Protein AF-A0A920MML3-F1 (afdb_monomer_lite)

Structure (mmCIF, N/CA/C/O backbone):
data_AF-A0A920MML3-F1
#
_entry.id   AF-A0A920MML3-F1
#
loop_
_atom_site.group_PDB
_atom_site.id
_atom_site.type_symbol
_atom_site.label_atom_id
_atom_site.label_alt_id
_atom_site.label_comp_id
_atom_site.label_asym_id
_atom_site.label_entity_id
_atom_site.label_seq_id
_atom_site.pdbx_PDB_ins_code
_atom_site.Cartn_x
_atom_site.Cartn_y
_atom_site.Cartn_z
_atom_site.occupancy
_atom_site.B_iso_or_equiv
_atom_site.auth_seq_id
_atom_site.auth_comp_id
_atom_site.auth_asym_id
_atom_site.auth_atom_id
_atom_site.pdbx_PDB_model_num
ATOM 1 N N . MET A 1 1 ? 40.312 -7.319 7.697 1.00 76.81 1 MET A N 1
ATOM 2 C CA . MET A 1 1 ? 39.426 -6.167 7.402 1.00 76.81 1 MET A CA 1
ATOM 3 C C . MET A 1 1 ? 37.993 -6.676 7.314 1.00 76.81 1 MET A C 1
ATOM 5 O O . MET A 1 1 ? 37.801 -7.738 6.735 1.00 76.81 1 MET A O 1
ATOM 9 N N . LYS A 1 2 ? 37.006 -5.990 7.911 1.00 79.19 2 LYS A N 1
ATOM 10 C CA . LYS A 1 2 ? 35.587 -6.332 7.703 1.00 79.19 2 LYS A CA 1
ATOM 11 C C . LYS A 1 2 ? 35.165 -5.785 6.333 1.00 79.19 2 LYS A C 1
ATOM 13 O O . LYS A 1 2 ? 35.428 -4.610 6.087 1.00 79.19 2 LYS A O 1
ATOM 18 N N . PRO A 1 3 ? 34.568 -6.591 5.443 1.00 86.75 3 PRO A N 1
ATOM 19 C CA . PRO A 1 3 ? 34.100 -6.083 4.162 1.00 86.75 3 PRO A CA 1
ATOM 20 C C . PRO A 1 3 ? 33.006 -5.033 4.389 1.00 86.75 3 PRO A C 1
ATOM 22 O O . PRO A 1 3 ? 32.111 -5.222 5.215 1.00 86.75 3 PRO A O 1
ATOM 25 N N . HIS A 1 4 ? 33.098 -3.918 3.668 1.00 90.44 4 HIS A N 1
ATOM 26 C CA . HIS A 1 4 ? 32.059 -2.895 3.662 1.00 90.44 4 HIS A CA 1
ATOM 27 C C . HIS A 1 4 ? 30.932 -3.313 2.716 1.00 90.44 4 HIS A C 1
ATOM 29 O O . HIS A 1 4 ? 31.181 -3.803 1.615 1.00 90.44 4 HIS A O 1
ATOM 35 N N . ILE A 1 5 ? 29.688 -3.103 3.143 1.00 94.56 5 ILE A N 1
ATOM 36 C CA . ILE A 1 5 ? 28.508 -3.351 2.312 1.00 94.56 5 ILE A CA 1
ATOM 37 C C . ILE A 1 5 ? 28.330 -2.147 1.391 1.00 94.56 5 ILE A C 1
ATOM 39 O O . ILE A 1 5 ? 28.287 -1.007 1.859 1.00 94.56 5 ILE A O 1
ATOM 43 N N . SER A 1 6 ? 28.220 -2.390 0.085 1.00 94.06 6 SER A N 1
ATOM 44 C CA . SER A 1 6 ? 27.944 -1.327 -0.878 1.00 94.06 6 SER A CA 1
ATOM 45 C C . SER A 1 6 ? 26.598 -0.648 -0.572 1.00 94.06 6 SER A C 1
ATOM 47 O O . SER A 1 6 ? 25.628 -1.336 -0.223 1.00 94.06 6 SER A O 1
ATOM 49 N N . PRO A 1 7 ? 26.485 0.683 -0.734 1.00 94.44 7 PRO A N 1
ATOM 50 C CA . PRO A 1 7 ? 25.201 1.370 -0.626 1.00 94.44 7 PRO A CA 1
ATOM 51 C C . PRO A 1 7 ? 24.176 0.760 -1.594 1.00 94.44 7 PRO A C 1
ATOM 53 O O . PRO A 1 7 ? 24.528 0.359 -2.699 1.00 94.44 7 PRO A O 1
ATOM 56 N N . HIS A 1 8 ? 22.915 0.662 -1.176 1.00 93.12 8 HIS A N 1
ATOM 57 C CA . HIS A 1 8 ? 21.854 0.016 -1.959 1.00 93.12 8 HIS A CA 1
ATOM 58 C C . HIS A 1 8 ? 20.594 0.889 -1.989 1.00 93.12 8 HIS A C 1
ATOM 60 O O . HIS A 1 8 ? 20.387 1.595 -2.971 1.00 93.12 8 HIS A O 1
ATOM 66 N N . VAL A 1 9 ? 19.793 0.943 -0.914 1.00 95.00 9 VAL A N 1
ATOM 67 C CA . VAL A 1 9 ? 18.537 1.731 -0.899 1.00 95.00 9 VAL A CA 1
ATOM 68 C C . VAL A 1 9 ? 18.778 3.220 -1.164 1.00 95.00 9 VAL A C 1
ATOM 70 O O . VAL A 1 9 ? 17.999 3.840 -1.877 1.00 95.00 9 VAL A O 1
ATOM 73 N N . SER A 1 10 ? 19.859 3.789 -0.627 1.00 95.50 10 SER A N 1
ATOM 74 C CA . SER A 1 10 ? 20.143 5.227 -0.718 1.00 95.50 10 SER A CA 1
ATOM 75 C C . SER A 1 10 ? 20.597 5.701 -2.100 1.00 95.50 10 SER A C 1
ATOM 77 O O . SER A 1 10 ? 20.511 6.893 -2.377 1.00 95.50 10 SER A O 1
ATOM 79 N N . ILE A 1 11 ? 21.082 4.799 -2.959 1.00 96.62 11 ILE A N 1
ATOM 80 C CA . ILE A 1 11 ? 21.631 5.151 -4.280 1.00 96.62 11 ILE A CA 1
ATOM 81 C C . ILE A 1 11 ? 20.812 4.586 -5.446 1.00 96.62 11 ILE A C 1
ATOM 83 O O . ILE A 1 11 ? 21.047 4.941 -6.599 1.00 96.62 11 ILE A O 1
ATOM 87 N N . TYR A 1 12 ? 19.873 3.679 -5.173 1.00 95.88 12 TYR A N 1
ATOM 88 C CA . TYR A 1 12 ? 19.132 2.980 -6.213 1.00 95.88 12 TYR A CA 1
ATOM 89 C C . TYR A 1 12 ? 17.940 3.801 -6.716 1.00 95.88 12 TYR A C 1
ATOM 91 O O . TYR A 1 12 ? 17.095 4.256 -5.945 1.00 95.88 12 TYR A O 1
ATOM 99 N N . LYS A 1 13 ? 17.819 3.938 -8.041 1.00 96.94 13 LYS A N 1
ATOM 100 C CA . LYS A 1 13 ? 16.647 4.549 -8.675 1.00 96.94 13 LYS A CA 1
ATOM 101 C C . LYS A 1 13 ? 15.523 3.521 -8.779 1.00 96.94 13 LYS A C 1
ATOM 103 O O . LYS A 1 13 ? 15.506 2.697 -9.691 1.00 96.94 13 LYS A O 1
ATOM 108 N N . PHE A 1 14 ? 14.571 3.583 -7.855 1.00 97.19 14 PHE A N 1
ATOM 109 C CA . PHE A 1 14 ? 13.473 2.621 -7.799 1.00 97.19 14 PHE A CA 1
ATOM 110 C C . PHE A 1 14 ? 12.541 2.712 -9.022 1.00 97.19 14 PHE A C 1
ATOM 112 O O . PHE A 1 14 ? 11.939 3.764 -9.253 1.00 97.19 14 PHE A O 1
ATOM 119 N N . PRO A 1 15 ? 12.352 1.620 -9.791 1.00 97.06 15 PRO A N 1
ATOM 120 C CA . PRO A 1 15 ? 11.295 1.558 -10.793 1.00 97.06 15 PRO A CA 1
ATOM 121 C C . PRO A 1 15 ? 9.923 1.454 -10.113 1.00 97.06 15 PRO A C 1
ATOM 123 O O . PRO A 1 15 ? 9.811 0.961 -8.987 1.00 97.06 15 PRO A O 1
ATOM 126 N N . VAL A 1 16 ? 8.852 1.821 -10.826 1.00 98.00 16 VAL A N 1
ATOM 127 C CA . VAL A 1 16 ? 7.467 1.725 -10.316 1.00 98.00 16 VAL A CA 1
ATOM 128 C C . VAL A 1 16 ? 7.112 0.312 -9.836 1.00 98.00 16 VAL A C 1
ATOM 130 O O . VAL A 1 16 ? 6.360 0.141 -8.880 1.00 98.00 16 VAL A O 1
ATOM 133 N N . THR A 1 17 ? 7.714 -0.713 -10.441 1.00 97.44 17 THR A N 1
ATOM 134 C CA . THR A 1 17 ? 7.623 -2.106 -9.998 1.00 97.44 17 THR A CA 1
ATOM 135 C C . THR A 1 17 ? 8.078 -2.280 -8.553 1.00 97.44 17 THR A C 1
ATOM 137 O O . THR A 1 17 ? 7.338 -2.842 -7.743 1.00 97.44 17 THR A O 1
ATOM 140 N N . ALA A 1 18 ? 9.261 -1.764 -8.212 1.00 97.62 18 ALA A N 1
ATOM 141 C CA . ALA A 1 18 ? 9.813 -1.865 -6.867 1.00 97.62 18 ALA A CA 1
ATOM 142 C C . ALA A 1 18 ? 8.971 -1.063 -5.869 1.00 97.62 18 ALA A C 1
ATOM 144 O O . ALA A 1 18 ? 8.637 -1.584 -4.807 1.00 97.62 18 ALA A O 1
ATOM 145 N N . ILE A 1 19 ? 8.536 0.144 -6.253 1.00 98.31 19 ILE A N 1
ATOM 146 C CA . ILE A 1 19 ? 7.626 0.963 -5.440 1.00 98.31 19 ILE A CA 1
ATOM 147 C C . ILE A 1 19 ? 6.337 0.182 -5.153 1.00 98.31 19 ILE A C 1
ATOM 149 O O . ILE A 1 19 ? 5.978 0.016 -3.993 1.00 98.31 19 ILE A O 1
ATOM 153 N N . SER A 1 20 ? 5.701 -0.404 -6.176 1.00 98.06 20 SER A N 1
ATOM 154 C CA . SER A 1 20 ? 4.478 -1.200 -5.998 1.00 98.06 20 SER A CA 1
ATOM 155 C C . SER A 1 20 ? 4.675 -2.402 -5.068 1.00 98.06 20 SER A C 1
ATOM 157 O O . SER A 1 20 ? 3.788 -2.723 -4.281 1.00 98.06 20 SER A O 1
ATOM 159 N N . SER A 1 21 ? 5.847 -3.049 -5.110 1.00 97.69 21 SER A N 1
ATOM 160 C CA . SER A 1 21 ? 6.168 -4.155 -4.205 1.00 97.69 21 SER A CA 1
ATOM 161 C C . SER A 1 21 ? 6.340 -3.682 -2.762 1.00 97.69 21 SER A C 1
ATOM 163 O O . SER A 1 21 ? 5.875 -4.365 -1.850 1.00 97.69 21 SER A O 1
ATOM 165 N N . ILE A 1 22 ? 7.007 -2.547 -2.542 1.00 98.31 22 ILE A N 1
ATOM 166 C CA . ILE A 1 22 ? 7.182 -1.959 -1.208 1.00 98.31 22 ILE A CA 1
ATOM 167 C C . ILE A 1 22 ? 5.816 -1.553 -0.646 1.00 98.31 22 ILE A C 1
ATOM 169 O O . ILE A 1 22 ? 5.489 -1.925 0.479 1.00 98.31 22 ILE A O 1
ATOM 173 N N . THR A 1 23 ? 4.978 -0.888 -1.446 1.00 98.31 23 THR A N 1
ATOM 174 C CA . THR A 1 23 ? 3.609 -0.527 -1.058 1.00 98.31 23 THR A CA 1
ATOM 175 C C . THR A 1 23 ? 2.786 -1.763 -0.694 1.00 98.31 23 THR A C 1
ATOM 177 O O . THR A 1 23 ? 2.103 -1.748 0.326 1.00 98.31 23 THR A O 1
ATOM 180 N N . ASN A 1 24 ? 2.896 -2.870 -1.440 1.00 98.31 24 ASN A N 1
ATOM 181 C CA . ASN A 1 24 ? 2.180 -4.107 -1.108 1.00 98.31 24 ASN A CA 1
ATOM 182 C C . ASN A 1 24 ? 2.601 -4.676 0.260 1.00 98.31 24 ASN A C 1
ATOM 184 O O . ASN A 1 24 ? 1.763 -5.152 1.021 1.00 98.31 24 ASN A O 1
ATOM 188 N N . ARG A 1 25 ? 3.891 -4.583 0.612 1.00 98.44 25 ARG A N 1
ATOM 189 C CA . ARG A 1 25 ? 4.391 -5.008 1.932 1.00 98.44 25 ARG A CA 1
ATOM 190 C C . ARG A 1 25 ? 3.896 -4.093 3.048 1.00 98.44 25 ARG A C 1
ATOM 192 O O . ARG A 1 25 ? 3.391 -4.587 4.048 1.00 98.44 25 ARG A O 1
ATOM 199 N N . ILE A 1 26 ? 4.009 -2.776 2.867 1.00 98.31 26 ILE A N 1
ATOM 200 C CA . ILE A 1 26 ? 3.567 -1.791 3.866 1.00 98.31 26 ILE A CA 1
ATOM 201 C C . ILE A 1 26 ? 2.068 -1.943 4.130 1.00 98.31 26 ILE A C 1
ATOM 203 O O . ILE A 1 26 ? 1.655 -2.023 5.281 1.00 98.31 26 ILE A O 1
ATOM 207 N N . THR A 1 27 ? 1.261 -2.050 3.075 1.00 98.12 27 THR A N 1
ATOM 208 C CA . THR A 1 27 ? -0.187 -2.257 3.204 1.00 98.12 27 THR A CA 1
ATOM 209 C C . THR A 1 27 ? -0.512 -3.564 3.931 1.00 98.12 27 THR A C 1
ATOM 211 O O . THR A 1 27 ? -1.360 -3.552 4.814 1.00 98.12 27 THR A O 1
ATOM 214 N N . GLY A 1 28 ? 0.225 -4.651 3.682 1.00 97.75 28 GLY A N 1
ATOM 215 C CA . GLY A 1 28 ? 0.074 -5.908 4.428 1.00 97.75 28 GLY A CA 1
ATOM 216 C C . GLY A 1 28 ? 0.413 -5.799 5.920 1.00 97.75 28 GLY A C 1
ATOM 217 O O . GLY A 1 28 ? -0.297 -6.366 6.754 1.00 97.75 28 GLY A O 1
ATOM 218 N N . VAL A 1 29 ? 1.453 -5.033 6.276 1.00 98.06 29 VAL A N 1
ATOM 219 C CA . VAL A 1 29 ? 1.803 -4.743 7.681 1.00 98.06 29 VAL A CA 1
ATOM 220 C C . VAL A 1 29 ? 0.711 -3.911 8.349 1.00 98.06 29 VAL A C 1
ATOM 222 O O . VAL A 1 29 ? 0.286 -4.245 9.453 1.00 98.06 29 VAL A O 1
ATOM 225 N N . VAL A 1 30 ? 0.222 -2.867 7.674 1.00 96.50 30 VAL A N 1
ATOM 226 C CA . VAL A 1 30 ? -0.864 -2.012 8.180 1.00 96.50 30 VAL A CA 1
ATOM 227 C C . VAL A 1 30 ? -2.134 -2.828 8.412 1.00 96.50 30 VAL A C 1
ATOM 229 O O . VAL A 1 30 ? -2.730 -2.717 9.479 1.00 96.50 30 VAL A O 1
ATOM 232 N N . LEU A 1 31 ? -2.520 -3.684 7.463 1.00 96.62 31 LEU A N 1
ATOM 233 C CA . LEU A 1 31 ? -3.698 -4.544 7.599 1.00 96.62 31 LEU A CA 1
ATOM 234 C C . LEU A 1 31 ? -3.551 -5.533 8.755 1.00 96.62 31 LEU A C 1
ATOM 236 O O . LEU A 1 31 ? -4.436 -5.616 9.601 1.00 96.62 31 LEU A O 1
ATOM 240 N N . SER A 1 32 ? -2.421 -6.241 8.826 1.00 97.25 32 SER A N 1
ATOM 241 C CA . SER A 1 32 ? -2.147 -7.187 9.915 1.00 97.25 32 SER A CA 1
ATOM 242 C C . SER A 1 32 ? -2.189 -6.498 11.280 1.00 97.25 32 SER A C 1
ATOM 244 O O . SER A 1 32 ? -2.864 -6.968 12.194 1.00 97.25 32 SER A O 1
ATOM 246 N N . GLY A 1 33 ? -1.519 -5.349 11.409 1.00 95.88 33 GLY A N 1
ATOM 247 C CA . GLY A 1 33 ? -1.538 -4.544 12.629 1.00 95.88 33 GLY A CA 1
ATOM 248 C C . GLY A 1 33 ? -2.942 -4.049 12.979 1.00 95.88 33 GLY A C 1
ATOM 249 O O . GLY A 1 33 ? -3.351 -4.141 14.134 1.00 95.88 33 GLY A O 1
ATOM 250 N N . GLY A 1 34 ? -3.707 -3.597 11.984 1.00 92.94 34 GLY A N 1
ATOM 251 C CA . GLY A 1 34 ? -5.097 -3.176 12.149 1.00 92.94 34 GLY A CA 1
ATOM 252 C C . GLY A 1 34 ? -5.987 -4.295 12.690 1.00 92.94 34 GLY A C 1
ATOM 253 O O . GLY A 1 34 ? -6.693 -4.084 13.674 1.00 92.94 34 GLY A O 1
ATOM 254 N N . PHE A 1 35 ? -5.903 -5.501 12.122 1.00 94.19 35 PHE A N 1
ATOM 255 C CA . PHE A 1 35 ? -6.656 -6.657 12.618 1.00 94.19 35 PHE A CA 1
ATOM 256 C C . PHE A 1 35 ? -6.260 -7.056 14.041 1.00 94.19 35 PHE A C 1
ATOM 258 O O . PHE A 1 35 ? -7.138 -7.367 14.842 1.00 94.19 35 PHE A O 1
ATOM 265 N N . ILE A 1 36 ? -4.970 -7.000 14.384 1.00 96.06 36 ILE A N 1
ATOM 266 C CA . ILE A 1 36 ? -4.508 -7.252 15.757 1.00 96.06 36 ILE A CA 1
ATOM 267 C C . ILE A 1 36 ? -5.113 -6.226 16.723 1.00 96.06 36 ILE A C 1
ATOM 269 O O . ILE A 1 36 ? -5.651 -6.608 17.759 1.00 96.06 36 ILE A O 1
ATOM 273 N N . ILE A 1 37 ? -5.074 -4.935 16.380 1.00 92.25 37 ILE A N 1
ATOM 274 C CA . ILE A 1 37 ? -5.631 -3.864 17.221 1.00 92.25 37 ILE A CA 1
ATOM 275 C C . ILE A 1 37 ? -7.142 -4.040 17.405 1.00 92.25 37 ILE A C 1
ATOM 277 O O . ILE A 1 37 ? -7.626 -3.919 18.527 1.00 92.25 37 ILE A O 1
ATOM 281 N N . ILE A 1 38 ? -7.879 -4.354 16.336 1.00 90.31 38 ILE A N 1
ATOM 282 C CA . ILE A 1 38 ? -9.328 -4.611 16.395 1.00 90.31 38 ILE A CA 1
ATOM 283 C C . ILE A 1 38 ? -9.633 -5.861 17.239 1.00 90.31 38 ILE A C 1
ATOM 285 O O . ILE A 1 38 ? -10.565 -5.868 18.044 1.00 90.31 38 ILE A O 1
ATOM 289 N N . GLY A 1 39 ? -8.828 -6.917 17.104 1.00 93.50 39 GLY A N 1
ATOM 290 C CA . GLY A 1 39 ? -8.956 -8.121 17.924 1.00 93.50 39 GLY A CA 1
ATOM 291 C C . GLY A 1 39 ? -8.729 -7.838 19.411 1.00 93.50 39 GLY A C 1
ATOM 292 O O . GLY A 1 39 ? -9.511 -8.279 20.247 1.00 93.50 39 GLY A O 1
ATOM 293 N N . ILE A 1 40 ? -7.708 -7.045 19.750 1.00 94.00 40 ILE A N 1
ATOM 294 C CA . ILE A 1 40 ? -7.425 -6.644 21.137 1.00 94.00 40 ILE A CA 1
ATOM 295 C C . ILE A 1 40 ? -8.510 -5.699 21.676 1.00 94.00 40 ILE A C 1
ATOM 297 O O . ILE A 1 40 ? -8.928 -5.838 22.826 1.00 94.00 40 ILE A O 1
ATOM 301 N N . SER A 1 41 ? -8.998 -4.748 20.873 1.00 91.12 41 SER A N 1
ATOM 302 C CA . SER A 1 41 ? -10.028 -3.799 21.316 1.00 91.12 41 SER A CA 1
ATOM 303 C C . SER A 1 41 ? -11.359 -4.477 21.639 1.00 91.12 41 SER A C 1
ATOM 305 O O . SER A 1 41 ? -12.104 -3.967 22.472 1.00 91.12 41 SER A O 1
ATOM 307 N N . SER A 1 42 ? -11.606 -5.664 21.077 1.00 91.50 42 SER A N 1
ATOM 308 C CA . SER A 1 42 ? -12.797 -6.476 21.354 1.00 91.50 42 SER A CA 1
ATOM 309 C C . SER A 1 42 ? -12.897 -6.943 22.817 1.00 91.50 42 SER A C 1
ATOM 311 O O . SER A 1 42 ? -13.988 -7.263 23.282 1.00 91.50 42 SER A O 1
ATOM 313 N N . PHE A 1 43 ? -11.798 -6.924 23.584 1.00 95.19 43 PHE A N 1
ATOM 314 C CA . PHE A 1 43 ? -11.827 -7.155 25.038 1.00 95.19 43 PHE A CA 1
ATOM 315 C C . PHE A 1 43 ? -12.303 -5.930 25.845 1.00 95.19 43 PHE A C 1
ATOM 317 O O . PHE A 1 43 ? -12.543 -6.036 27.048 1.00 95.19 43 PHE A O 1
ATOM 324 N N . PHE A 1 44 ? -12.460 -4.769 25.200 1.00 94.19 44 PHE A N 1
ATOM 325 C CA . PHE A 1 44 ? -12.794 -3.482 25.815 1.00 94.19 44 PHE A CA 1
ATOM 326 C C . PHE A 1 44 ? -13.996 -2.825 25.104 1.00 94.19 44 PHE A C 1
ATOM 328 O O . PHE A 1 44 ? -13.852 -1.783 24.454 1.00 94.19 44 PHE A O 1
ATOM 335 N N . PRO A 1 45 ? -15.209 -3.401 25.224 1.00 90.44 45 PRO A N 1
ATOM 336 C CA . PRO A 1 45 ? -16.350 -3.048 24.374 1.00 90.44 45 PRO A CA 1
ATOM 337 C C . PRO A 1 45 ? -16.788 -1.581 24.500 1.00 90.44 45 PRO A C 1
ATOM 339 O O . PRO A 1 45 ? -17.111 -0.950 23.498 1.00 90.44 45 PRO A O 1
ATOM 342 N N . LYS A 1 46 ? -16.729 -0.990 25.703 1.00 91.19 46 LYS A N 1
ATOM 343 C CA . LYS A 1 46 ? -17.092 0.428 25.915 1.00 91.19 46 LYS A CA 1
ATOM 344 C C . LYS A 1 46 ? -16.145 1.386 25.185 1.00 91.19 46 LYS A C 1
ATOM 346 O O . LYS A 1 46 ? -16.567 2.384 24.599 1.00 91.19 46 LYS A O 1
ATOM 351 N N . GLN A 1 47 ? -14.846 1.097 25.227 1.00 87.38 47 GLN A N 1
ATOM 352 C CA . GLN A 1 47 ? -13.827 1.886 24.539 1.00 87.38 47 GLN A CA 1
ATOM 353 C C . GLN A 1 47 ? -13.954 1.721 23.024 1.00 87.38 47 GLN A C 1
ATOM 355 O O . GLN A 1 47 ? -13.855 2.707 22.295 1.00 87.38 47 GLN A O 1
ATOM 360 N N . GLN A 1 48 ? -14.226 0.502 22.557 1.00 86.50 48 GLN A N 1
ATOM 361 C CA . GLN A 1 48 ? -14.464 0.221 21.146 1.00 86.50 48 GLN A CA 1
ATOM 362 C C . GLN A 1 48 ? -15.678 0.990 20.611 1.00 86.50 48 GLN A C 1
ATOM 364 O O . GLN A 1 48 ? -15.568 1.634 19.571 1.00 86.50 48 GLN A O 1
ATOM 369 N N . GLU A 1 49 ? -16.795 1.008 21.340 1.00 86.38 49 GLU A N 1
ATOM 370 C CA . GLU A 1 49 ? -17.983 1.783 20.965 1.00 86.38 49 GLU A CA 1
ATOM 371 C C . GLU A 1 49 ? -17.673 3.284 20.857 1.00 86.38 49 GLU A C 1
ATOM 373 O O . GLU A 1 49 ? -18.030 3.927 19.873 1.00 86.38 49 GLU A O 1
ATOM 378 N N . THR A 1 50 ? -16.906 3.831 21.806 1.00 85.94 50 THR A N 1
ATOM 379 C CA . THR A 1 50 ? -16.471 5.239 21.765 1.00 85.94 50 THR A CA 1
ATOM 380 C C . THR A 1 50 ? -15.615 5.542 20.529 1.00 85.94 50 THR A C 1
ATOM 382 O O . THR A 1 50 ? -15.722 6.616 19.935 1.00 85.94 50 THR A O 1
ATOM 385 N N . ILE A 1 51 ? -14.743 4.611 20.130 1.00 82.69 51 ILE A N 1
ATOM 386 C CA . ILE A 1 51 ? -13.914 4.747 18.924 1.00 82.69 51 ILE A CA 1
ATOM 387 C C . ILE A 1 51 ? -14.793 4.712 17.669 1.00 82.69 51 ILE A C 1
ATOM 389 O O . ILE A 1 51 ? -14.612 5.549 16.785 1.00 82.69 51 ILE A O 1
ATOM 393 N N . LEU A 1 52 ? -15.760 3.794 17.606 1.00 82.44 52 LEU A N 1
ATOM 394 C CA . LEU A 1 52 ? -16.693 3.671 16.483 1.00 82.44 52 LEU A CA 1
ATOM 395 C C . LEU A 1 52 ? -17.582 4.912 16.340 1.00 82.44 52 LEU A C 1
ATOM 397 O O . LEU A 1 52 ? -17.764 5.402 15.233 1.00 82.44 52 LEU A O 1
ATOM 401 N N . GLN A 1 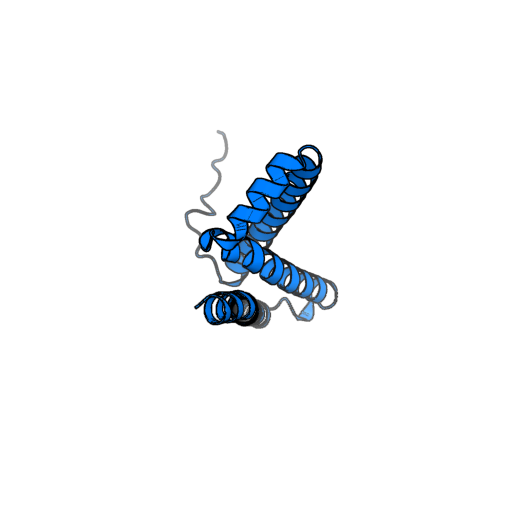53 ? -18.052 5.494 17.444 1.00 82.31 53 GLN A N 1
ATOM 402 C CA . GLN A 1 53 ? -18.811 6.750 17.413 1.00 82.31 53 GLN A CA 1
ATOM 403 C C . GLN A 1 53 ? -17.974 7.924 16.878 1.00 82.31 53 GLN A C 1
ATOM 405 O O . GLN A 1 53 ? -18.491 8.812 16.203 1.00 82.31 53 GLN A O 1
ATOM 410 N N . LYS A 1 54 ? -16.663 7.935 17.152 1.00 79.19 54 LYS A N 1
ATOM 411 C CA . LYS A 1 54 ? -15.743 8.973 16.660 1.00 79.19 54 LYS A CA 1
ATOM 412 C C . LYS A 1 54 ? -15.262 8.734 15.231 1.00 79.19 54 LYS A C 1
ATOM 414 O O . LYS A 1 54 ? -14.840 9.697 14.593 1.00 79.19 54 LYS A O 1
ATOM 419 N N . TYR A 1 55 ? -15.330 7.503 14.726 1.00 76.19 55 TYR A N 1
ATOM 420 C CA . TYR A 1 55 ? -14.875 7.130 13.384 1.00 76.19 55 TYR A CA 1
ATOM 421 C C . TYR A 1 55 ? -15.479 8.017 12.287 1.00 76.19 55 TYR A C 1
ATOM 423 O O . TYR A 1 55 ? -14.739 8.516 11.439 1.00 76.19 55 TYR A O 1
ATOM 431 N N . GLU A 1 56 ? -16.781 8.312 12.368 1.00 67.69 56 GLU A N 1
ATOM 432 C CA . GLU A 1 56 ? -17.499 9.149 11.393 1.00 67.69 56 GLU A CA 1
ATOM 433 C C . GLU A 1 56 ? -16.902 10.561 11.251 1.00 67.69 56 GLU A C 1
ATOM 435 O O . GLU A 1 56 ? -16.889 11.150 10.169 1.00 67.69 56 GLU A O 1
ATOM 440 N N . SER A 1 57 ? -16.330 11.099 12.331 1.00 67.56 57 SER A N 1
ATOM 441 C CA . SER A 1 57 ? -15.712 12.431 12.342 1.00 67.56 57 SER A CA 1
ATOM 442 C C . SER A 1 57 ? -14.271 12.459 11.807 1.00 67.56 57 SER A C 1
ATOM 444 O O . SER A 1 57 ? -13.724 13.531 11.533 1.00 67.56 57 SER A O 1
ATOM 446 N N . LEU A 1 58 ? -13.631 11.298 11.630 1.00 68.62 58 LEU A N 1
ATOM 447 C CA . LEU A 1 58 ? -12.191 11.189 11.391 1.00 68.62 58 LEU A CA 1
ATOM 448 C C . LEU A 1 58 ? -11.883 10.918 9.914 1.00 68.62 58 LEU A C 1
ATOM 450 O O . LEU A 1 58 ? -11.462 9.829 9.522 1.00 68.62 58 LEU A O 1
ATOM 454 N N . ARG A 1 59 ? -12.002 11.967 9.088 1.00 70.56 59 ARG A N 1
ATOM 455 C CA . ARG A 1 59 ? -11.705 11.928 7.637 1.00 70.56 59 ARG A CA 1
ATOM 456 C C . ARG A 1 59 ? -10.302 11.405 7.292 1.00 70.56 59 ARG A C 1
ATOM 458 O O . ARG A 1 59 ? -10.099 10.868 6.212 1.00 70.56 59 ARG A O 1
ATOM 465 N N . ILE A 1 60 ? -9.339 11.534 8.206 1.00 73.44 60 ILE A N 1
ATOM 466 C CA . ILE A 1 60 ? -7.946 11.091 8.013 1.00 73.44 60 ILE A CA 1
ATOM 467 C C . ILE A 1 60 ? -7.814 9.559 8.097 1.00 73.44 60 ILE A C 1
ATOM 469 O O . ILE A 1 60 ? -6.903 8.986 7.503 1.00 73.44 60 ILE A O 1
ATOM 473 N N . ILE A 1 61 ? -8.723 8.871 8.794 1.00 77.56 61 ILE A N 1
ATOM 474 C CA . ILE A 1 61 ? -8.639 7.415 8.990 1.00 77.56 61 ILE A CA 1
ATOM 475 C C . ILE A 1 61 ? -9.106 6.653 7.745 1.00 77.56 61 ILE A C 1
ATOM 477 O O . ILE A 1 61 ? -8.561 5.595 7.434 1.00 77.56 61 ILE A O 1
ATOM 481 N N . LYS A 1 62 ? -10.061 7.205 6.990 1.00 79.75 62 LYS A N 1
ATOM 482 C CA . LYS A 1 62 ? -10.634 6.580 5.786 1.00 79.75 62 LYS A CA 1
ATOM 483 C C . LYS A 1 62 ? -9.583 6.170 4.738 1.00 79.75 62 LYS A C 1
ATOM 485 O O . LYS A 1 62 ? -9.575 4.997 4.363 1.00 79.75 62 LYS A O 1
ATOM 490 N N . PRO A 1 63 ? -8.627 7.027 4.320 1.00 81.88 63 PRO A N 1
ATOM 491 C CA . PRO A 1 63 ? -7.568 6.607 3.400 1.00 81.88 63 PRO A CA 1
ATOM 492 C C . PRO A 1 63 ? -6.626 5.560 4.004 1.00 81.88 63 PRO A C 1
ATOM 494 O O . PRO A 1 63 ? -6.188 4.662 3.290 1.00 81.88 63 PRO A O 1
ATOM 497 N N . ILE A 1 64 ? -6.344 5.625 5.310 1.00 85.50 64 ILE A N 1
ATOM 498 C CA . ILE A 1 64 ? -5.494 4.646 6.011 1.00 85.50 64 ILE A CA 1
ATOM 499 C C . ILE A 1 64 ? -6.173 3.270 6.075 1.00 85.50 64 ILE A C 1
ATOM 501 O O . ILE A 1 64 ? -5.487 2.253 6.119 1.00 85.50 64 ILE A O 1
ATOM 505 N N . LEU A 1 65 ? -7.505 3.222 6.038 1.00 85.38 65 LEU A N 1
ATOM 506 C CA . LEU A 1 65 ? -8.267 1.979 6.029 1.00 85.38 65 LEU A CA 1
ATOM 507 C C . LEU A 1 65 ? -8.461 1.436 4.608 1.00 85.38 65 LEU A C 1
ATOM 509 O O . LEU A 1 65 ? -8.065 0.311 4.309 1.00 85.38 65 LEU A O 1
ATOM 513 N N . PHE A 1 66 ? -9.051 2.231 3.714 1.00 90.94 66 PHE A N 1
ATOM 514 C CA . PHE A 1 66 ? -9.490 1.741 2.408 1.00 90.94 66 PHE A CA 1
ATOM 515 C C . PHE A 1 66 ? -8.334 1.512 1.436 1.00 90.94 66 PHE A C 1
ATOM 517 O O . PHE A 1 66 ? -8.326 0.497 0.736 1.00 90.94 66 PHE A O 1
ATOM 524 N N . PHE A 1 67 ? -7.332 2.399 1.400 1.00 95.19 67 PHE A N 1
ATOM 525 C CA . PHE A 1 67 ? -6.227 2.247 0.453 1.00 95.19 67 PHE A CA 1
ATOM 526 C C . PHE A 1 67 ? -5.451 0.937 0.676 1.00 95.19 67 PHE A C 1
ATOM 528 O O . PHE A 1 67 ? -5.279 0.199 -0.300 1.00 95.19 67 PHE A O 1
ATOM 535 N N . PRO A 1 68 ? -5.027 0.572 1.907 1.00 96.44 68 PRO A N 1
ATOM 536 C CA . PRO A 1 68 ? -4.323 -0.686 2.127 1.00 96.44 68 PRO A CA 1
ATOM 537 C C . PRO A 1 68 ? -5.137 -1.921 1.769 1.00 96.44 68 PRO A C 1
ATOM 539 O O . PRO A 1 68 ? -4.577 -2.826 1.156 1.00 96.44 68 PRO A O 1
ATOM 542 N N . ILE A 1 69 ? -6.438 -1.949 2.079 1.00 96.06 69 ILE A N 1
ATOM 543 C CA . ILE A 1 69 ? -7.315 -3.082 1.745 1.00 96.06 69 ILE A CA 1
ATOM 544 C C . ILE A 1 69 ? -7.323 -3.312 0.231 1.00 96.06 69 ILE A C 1
ATOM 546 O O . ILE A 1 69 ? -7.030 -4.413 -0.239 1.00 96.06 69 ILE A O 1
ATOM 550 N N . ILE A 1 70 ? -7.618 -2.265 -0.540 1.00 97.38 70 ILE A N 1
ATOM 551 C CA . ILE A 1 70 ? -7.764 -2.357 -1.997 1.00 97.38 70 ILE A CA 1
ATOM 552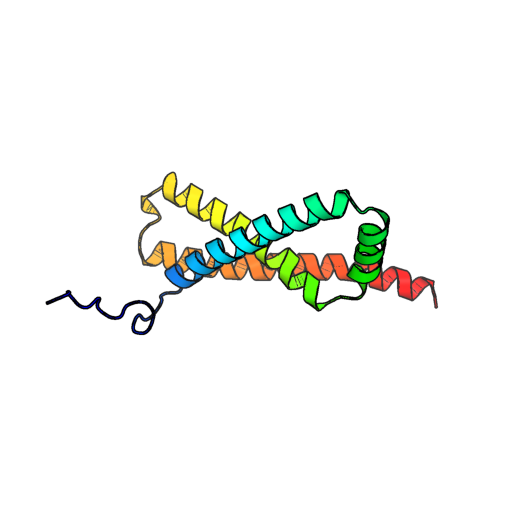 C C . ILE A 1 70 ? -6.416 -2.685 -2.644 1.00 97.38 70 ILE A C 1
ATOM 554 O O . ILE A 1 70 ? -6.315 -3.626 -3.437 1.00 97.38 70 ILE A O 1
ATOM 558 N N . PHE A 1 71 ? -5.370 -1.935 -2.281 1.00 98.44 71 PHE A N 1
ATOM 559 C CA . PHE A 1 71 ? -4.049 -2.084 -2.881 1.00 98.44 71 PHE A CA 1
ATOM 560 C C . PHE A 1 71 ? -3.456 -3.463 -2.590 1.00 98.44 71 PHE A C 1
ATOM 562 O O . PHE A 1 71 ? -2.954 -4.112 -3.507 1.00 98.44 71 PHE A O 1
ATOM 569 N N . HIS A 1 72 ? -3.531 -3.930 -1.339 1.00 98.44 72 HIS A N 1
ATOM 570 C CA . HIS A 1 72 ? -2.979 -5.227 -0.951 1.00 98.44 72 HIS A CA 1
ATOM 571 C C . HIS A 1 72 ? -3.734 -6.385 -1.607 1.00 98.44 72 HIS A C 1
ATOM 573 O O . HIS A 1 72 ? -3.118 -7.348 -2.057 1.00 98.44 72 HIS A O 1
ATOM 579 N N . THR A 1 73 ? -5.060 -6.272 -1.735 1.00 98.12 73 THR A N 1
ATOM 580 C CA . THR A 1 73 ? -5.883 -7.302 -2.383 1.00 98.12 73 THR A CA 1
ATOM 581 C C . THR A 1 73 ? -5.540 -7.434 -3.867 1.00 98.12 73 THR A C 1
ATOM 583 O O . THR A 1 73 ? -5.20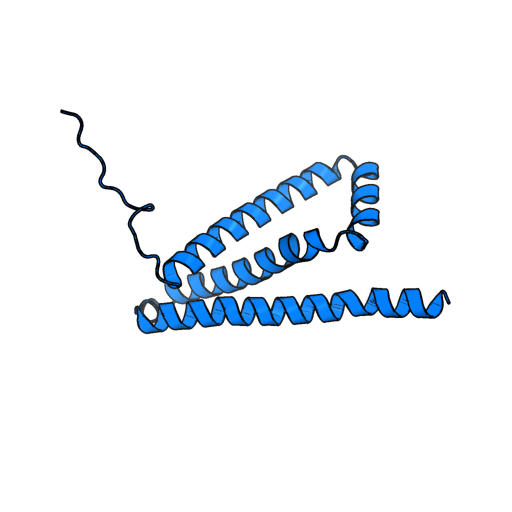0 -8.522 -4.335 1.00 98.12 73 THR A O 1
ATOM 586 N N . PHE A 1 74 ? -5.558 -6.332 -4.624 1.00 98.38 74 PHE A N 1
ATOM 587 C CA . PHE A 1 74 ? -5.209 -6.370 -6.049 1.00 98.38 74 PHE A CA 1
ATOM 588 C C . PHE A 1 74 ? -3.725 -6.671 -6.283 1.00 98.38 74 PHE A C 1
ATOM 590 O O . PHE A 1 74 ? -3.378 -7.373 -7.237 1.00 98.38 74 PHE A O 1
ATOM 597 N N . GLY A 1 75 ? -2.847 -6.195 -5.398 1.00 98.12 75 GLY A N 1
ATOM 598 C CA . GLY A 1 75 ? -1.429 -6.532 -5.399 1.00 98.12 75 GLY A CA 1
ATOM 599 C C . GLY A 1 75 ? -1.205 -8.030 -5.199 1.00 98.12 75 GLY A C 1
ATOM 600 O O . GLY A 1 75 ? -0.460 -8.636 -5.969 1.00 98.12 75 GLY A O 1
ATOM 601 N N . GLY A 1 76 ? -1.906 -8.640 -4.242 1.00 97.81 76 GLY A N 1
ATOM 602 C CA . GLY A 1 76 ? -1.908 -10.080 -3.989 1.00 97.81 76 GLY A CA 1
ATOM 603 C C . GLY A 1 76 ? -2.409 -10.894 -5.182 1.00 97.81 76 GLY A C 1
ATOM 604 O O . GLY A 1 76 ? -1.714 -11.805 -5.625 1.00 97.81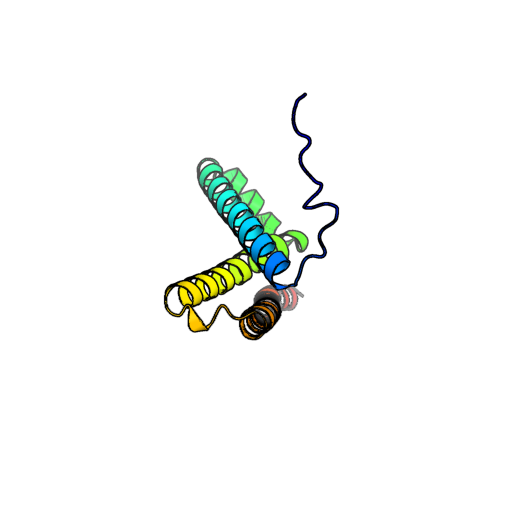 76 GLY A O 1
ATOM 605 N N . ILE A 1 77 ? -3.542 -10.513 -5.785 1.00 97.94 77 ILE A N 1
ATOM 606 C CA . ILE A 1 77 ? -4.050 -11.153 -7.016 1.00 97.94 77 ILE A CA 1
ATOM 607 C C . ILE A 1 77 ? -3.001 -11.096 -8.129 1.00 97.94 77 ILE A C 1
ATOM 609 O O . ILE A 1 77 ? -2.748 -12.093 -8.804 1.00 97.94 77 ILE A O 1
ATOM 613 N N . ARG A 1 78 ? -2.354 -9.943 -8.314 1.00 97.06 78 ARG A N 1
ATOM 614 C CA . ARG A 1 78 ? -1.285 -9.791 -9.304 1.00 97.06 78 ARG A CA 1
ATOM 615 C C . ARG A 1 78 ? -0.096 -10.713 -9.013 1.00 97.06 78 ARG A C 1
ATOM 617 O O . ARG A 1 78 ? 0.432 -11.294 -9.956 1.00 97.06 78 ARG A O 1
ATOM 624 N N . HIS A 1 79 ? 0.309 -10.854 -7.751 1.00 97.06 79 HIS A N 1
ATOM 625 C CA . HIS A 1 79 ? 1.369 -11.784 -7.354 1.00 97.06 79 HIS A CA 1
ATOM 626 C C . HIS A 1 79 ? 0.984 -13.236 -7.656 1.00 97.06 79 HIS A C 1
ATOM 628 O O . HIS A 1 79 ? 1.738 -13.910 -8.350 1.00 97.06 79 HIS A O 1
ATOM 634 N N . PHE A 1 80 ? -0.227 -13.667 -7.290 1.00 97.69 80 PHE A N 1
ATOM 635 C CA . PHE A 1 80 ? -0.713 -15.001 -7.653 1.00 97.69 80 PHE A CA 1
ATOM 636 C C . PHE A 1 80 ? -0.717 -15.220 -9.170 1.00 97.69 80 PHE A C 1
ATOM 638 O O . PHE A 1 80 ? -0.281 -16.263 -9.648 1.00 97.69 80 PHE A O 1
ATOM 645 N N . LEU A 1 81 ? -1.149 -14.231 -9.959 1.00 97.06 81 LEU A N 1
ATOM 646 C CA . LEU A 1 81 ? -1.097 -14.323 -11.421 1.00 97.06 81 LEU A CA 1
ATOM 647 C C . LEU A 1 81 ? 0.330 -14.477 -11.954 1.00 97.06 81 LEU A C 1
ATOM 649 O O . LEU A 1 81 ? 0.519 -15.172 -12.951 1.00 97.06 81 LEU A O 1
ATOM 653 N N . TRP A 1 82 ? 1.320 -13.836 -11.337 1.00 96.62 82 TRP A N 1
ATOM 654 C CA . TRP A 1 82 ? 2.723 -14.011 -11.713 1.00 96.62 82 TRP A CA 1
ATOM 655 C C . TRP A 1 82 ? 3.251 -15.397 -11.359 1.00 96.62 82 TRP A C 1
ATOM 657 O O . TRP A 1 82 ? 3.971 -15.972 -12.173 1.00 96.62 82 TRP A O 1
ATOM 667 N N . ASP A 1 83 ? 2.841 -15.946 -10.216 1.00 97.00 83 ASP A N 1
ATOM 668 C CA . ASP A 1 83 ? 3.217 -17.297 -9.792 1.00 97.00 83 ASP A CA 1
ATOM 669 C C . ASP A 1 83 ? 2.610 -18.360 -10.726 1.00 97.00 83 ASP A C 1
ATOM 671 O O . ASP A 1 83 ? 3.301 -19.282 -11.157 1.00 97.00 83 ASP A O 1
ATOM 675 N N . PHE A 1 84 ? 1.341 -18.198 -11.125 1.00 97.56 84 PHE A N 1
ATOM 676 C CA . PHE A 1 84 ? 0.672 -19.099 -12.075 1.00 97.56 84 PHE A CA 1
ATOM 677 C C . PHE A 1 84 ? 1.118 -18.906 -13.530 1.00 97.56 84 PHE A C 1
ATOM 679 O O . PHE A 1 84 ? 1.064 -19.846 -14.325 1.00 97.56 84 PHE A O 1
ATOM 686 N N . LYS A 1 85 ? 1.495 -17.684 -13.920 1.00 96.31 85 LYS A N 1
ATOM 687 C CA . LYS A 1 85 ? 1.879 -17.333 -15.296 1.00 96.31 85 LYS A CA 1
ATOM 688 C C . LYS A 1 85 ? 3.179 -16.523 -15.312 1.00 96.31 85 LYS A C 1
ATOM 690 O O . LYS A 1 85 ? 3.142 -15.313 -15.580 1.00 96.31 85 LYS A O 1
ATOM 695 N N . PRO A 1 86 ? 4.342 -17.176 -15.133 1.00 94.69 86 PRO A N 1
ATOM 696 C CA . PRO A 1 86 ? 5.641 -16.503 -15.114 1.00 94.69 86 PRO A CA 1
ATOM 697 C C . PRO A 1 86 ? 5.948 -15.695 -16.383 1.00 94.69 86 PRO A C 1
ATOM 699 O O . PRO A 1 86 ? 6.690 -14.719 -16.332 1.00 94.69 86 PRO A O 1
ATOM 702 N N . GLN A 1 87 ? 5.313 -15.999 -17.523 1.00 94.44 87 GLN A N 1
ATOM 703 C CA . GLN A 1 87 ? 5.417 -15.208 -18.760 1.00 94.44 87 GLN A CA 1
ATOM 704 C C . GLN A 1 87 ? 4.930 -13.748 -18.631 1.00 94.44 87 GLN A C 1
ATOM 706 O O . GLN A 1 87 ? 5.108 -12.937 -19.554 1.00 94.44 87 GLN A O 1
ATOM 711 N N . LEU A 1 88 ? 4.276 -13.397 -17.521 1.00 94.62 88 LEU A N 1
ATOM 712 C CA . LEU A 1 88 ? 3.905 -12.026 -17.175 1.00 94.62 88 LEU A CA 1
ATOM 713 C C . LEU A 1 88 ? 5.066 -11.234 -16.545 1.00 94.62 88 LEU A C 1
ATOM 715 O O . LEU A 1 88 ? 5.023 -10.004 -16.578 1.00 94.62 88 LEU A O 1
ATOM 719 N N . LEU A 1 89 ? 6.132 -11.895 -16.077 1.00 94.56 89 LEU A N 1
ATOM 720 C CA . LEU A 1 89 ? 7.304 -11.303 -15.411 1.00 94.56 89 LEU A CA 1
ATOM 721 C C . LEU A 1 89 ? 8.335 -10.696 -16.382 1.00 94.56 89 LEU A C 1
ATOM 723 O O . LEU A 1 89 ? 9.542 -10.802 -16.198 1.00 94.56 89 LEU A O 1
ATOM 727 N N . SER A 1 90 ? 7.865 -10.020 -17.429 1.00 96.38 90 SER A N 1
ATOM 728 C CA . SER A 1 90 ? 8.730 -9.191 -18.283 1.00 96.38 90 SER A CA 1
ATOM 729 C C . SER A 1 90 ? 8.702 -7.737 -17.811 1.00 96.38 90 SER A C 1
ATOM 731 O O . SER A 1 90 ? 7.636 -7.250 -17.429 1.00 96.38 90 SER A O 1
ATOM 733 N N . ASN A 1 91 ? 9.819 -7.011 -17.914 1.00 94.56 91 ASN A N 1
ATOM 734 C CA . ASN A 1 91 ? 9.926 -5.622 -17.440 1.00 94.56 91 ASN A CA 1
ATOM 735 C C . ASN A 1 91 ? 8.781 -4.718 -17.929 1.00 94.56 91 ASN A C 1
ATOM 737 O O . ASN A 1 91 ? 8.207 -3.973 -17.135 1.00 94.56 91 ASN A O 1
ATOM 741 N N . SER A 1 92 ? 8.399 -4.824 -19.207 1.00 96.31 92 SER A N 1
ATOM 742 C CA . SER A 1 92 ? 7.303 -4.034 -19.784 1.00 96.31 92 SER A CA 1
ATOM 743 C C . SER A 1 92 ? 5.940 -4.397 -19.175 1.00 96.31 92 SER A C 1
ATOM 745 O O . SER A 1 92 ? 5.220 -3.522 -18.689 1.00 96.31 92 SER A O 1
ATOM 747 N N . LYS A 1 93 ? 5.603 -5.694 -19.112 1.00 97.31 93 LYS A N 1
ATOM 748 C CA . LYS A 1 93 ? 4.325 -6.164 -18.543 1.00 97.31 93 LYS A CA 1
ATOM 749 C C . LYS A 1 93 ? 4.216 -5.858 -17.053 1.00 97.31 93 LYS A C 1
ATOM 751 O O . LYS A 1 93 ? 3.172 -5.388 -16.608 1.00 97.31 93 LYS A O 1
ATOM 756 N N . VAL A 1 94 ? 5.290 -6.075 -16.297 1.00 97.19 94 VAL A N 1
ATOM 757 C CA . VAL A 1 94 ? 5.319 -5.809 -14.858 1.00 97.19 94 VAL A CA 1
ATOM 758 C C . VAL A 1 94 ? 5.151 -4.313 -14.595 1.00 97.19 94 VAL A C 1
ATOM 760 O O . VAL A 1 94 ? 4.274 -3.940 -13.820 1.00 97.19 94 VAL A O 1
ATOM 763 N N . THR A 1 95 ? 5.874 -3.459 -15.324 1.00 97.81 95 THR A N 1
ATOM 764 C CA . THR A 1 95 ? 5.724 -1.995 -15.248 1.00 97.81 95 THR A CA 1
ATOM 765 C C . THR A 1 95 ? 4.289 -1.560 -15.554 1.00 97.81 95 THR A C 1
ATOM 767 O O . THR A 1 95 ? 3.682 -0.837 -14.763 1.00 97.81 95 THR A O 1
ATOM 770 N N . LYS A 1 96 ? 3.696 -2.055 -16.652 1.00 98.00 96 LYS A N 1
ATOM 771 C CA . LYS A 1 96 ? 2.301 -1.753 -17.016 1.00 98.00 96 LYS A CA 1
ATOM 772 C C . LYS A 1 96 ? 1.324 -2.211 -15.933 1.00 98.00 96 LYS A C 1
ATOM 774 O O . LYS A 1 96 ? 0.451 -1.449 -15.531 1.00 98.00 96 LYS A O 1
ATOM 779 N N . SER A 1 97 ? 1.493 -3.431 -15.427 1.00 97.75 97 SER A N 1
ATOM 780 C CA . SER A 1 97 ? 0.645 -3.974 -14.362 1.00 97.75 97 SER A CA 1
ATOM 781 C C . SER A 1 97 ? 0.774 -3.199 -13.046 1.00 97.75 97 SER A C 1
ATOM 783 O O . SER A 1 97 ? -0.207 -3.093 -12.320 1.00 97.75 97 SER A O 1
ATOM 785 N N . SER A 1 98 ? 1.942 -2.616 -12.745 1.00 98.12 98 SER A N 1
ATOM 786 C CA . SER A 1 98 ? 2.128 -1.734 -11.587 1.00 98.12 98 SER A CA 1
ATOM 787 C C . SER A 1 98 ? 1.346 -0.431 -11.734 1.00 98.12 98 SER A C 1
ATOM 789 O O . SER A 1 98 ? 0.685 -0.025 -10.783 1.00 98.12 98 SER A O 1
ATOM 791 N N . TYR A 1 99 ? 1.361 0.206 -12.909 1.00 98.44 99 TYR A N 1
ATOM 792 C CA . TYR A 1 99 ? 0.525 1.389 -13.151 1.00 98.44 99 TYR A CA 1
ATOM 793 C C . TYR A 1 99 ? -0.967 1.063 -13.086 1.00 98.44 99 TYR A C 1
ATOM 795 O O . TYR A 1 99 ? -1.720 1.813 -12.468 1.00 98.44 99 TYR A O 1
ATOM 803 N N . ILE A 1 100 ? -1.381 -0.072 -13.663 1.00 98.12 100 ILE A N 1
ATOM 804 C CA . ILE A 1 100 ? -2.764 -0.556 -13.558 1.00 98.12 100 ILE A CA 1
ATOM 805 C C . ILE A 1 100 ? -3.144 -0.731 -12.088 1.00 98.12 100 ILE A C 1
ATOM 807 O O . ILE A 1 100 ? -4.178 -0.216 -11.695 1.00 98.12 100 ILE A O 1
ATOM 811 N N . LEU A 1 101 ? -2.297 -1.363 -11.270 1.00 98.31 101 LEU A N 1
ATOM 812 C CA . LEU A 1 101 ? -2.555 -1.566 -9.842 1.00 98.31 101 LEU A CA 1
ATOM 813 C C . LEU A 1 101 ? -2.785 -0.245 -9.088 1.00 98.31 101 LEU A C 1
ATOM 815 O O . LEU A 1 101 ? -3.749 -0.129 -8.330 1.00 98.31 101 LEU A O 1
ATOM 819 N N . PHE A 1 102 ? -1.932 0.762 -9.300 1.00 98.19 102 PHE A N 1
ATOM 820 C CA . PHE A 1 102 ? -2.131 2.083 -8.691 1.00 98.19 102 PHE A CA 1
ATOM 821 C C . PHE A 1 102 ? -3.413 2.758 -9.199 1.00 98.19 102 PHE A C 1
ATOM 823 O O . PHE A 1 102 ? -4.184 3.284 -8.397 1.00 98.19 102 PHE A O 1
ATOM 830 N N . GLY A 1 103 ? -3.671 2.698 -10.509 1.00 97.75 103 GLY A N 1
ATOM 831 C CA . GLY A 1 103 ? -4.864 3.282 -11.122 1.00 97.75 103 GLY A CA 1
ATOM 832 C C . GLY A 1 103 ? -6.163 2.643 -10.629 1.00 97.75 103 GLY A C 1
ATOM 833 O O . GLY A 1 103 ? -7.071 3.352 -10.199 1.00 97.75 103 GLY A O 1
ATOM 834 N N . THR A 1 104 ? -6.244 1.311 -10.613 1.00 97.00 104 THR A N 1
ATOM 835 C CA . THR A 1 104 ? -7.423 0.585 -10.118 1.00 97.00 104 THR A CA 1
ATOM 836 C C . THR A 1 104 ? -7.637 0.833 -8.635 1.00 97.00 104 THR A C 1
ATOM 838 O O . THR A 1 104 ? -8.775 1.014 -8.217 1.00 97.00 104 THR A O 1
ATOM 841 N N . THR A 1 105 ? -6.565 0.917 -7.843 1.00 97.31 105 THR A N 1
ATOM 842 C CA . THR A 1 105 ? -6.677 1.273 -6.422 1.00 97.31 105 THR A CA 1
ATOM 843 C C . THR A 1 105 ? -7.291 2.660 -6.246 1.00 97.31 105 THR A C 1
ATOM 845 O O . THR A 1 105 ? -8.230 2.809 -5.470 1.00 97.31 105 THR A O 1
ATOM 848 N N . GLY A 1 106 ? -6.808 3.661 -6.991 1.00 95.38 106 GLY A N 1
ATOM 849 C CA . GLY A 1 106 ? -7.341 5.024 -6.928 1.00 95.38 106 GLY A CA 1
ATOM 850 C C . GLY A 1 106 ? -8.815 5.110 -7.333 1.00 95.38 106 GLY A C 1
ATOM 851 O O . GLY A 1 106 ? -9.598 5.764 -6.649 1.00 95.38 106 GLY A O 1
ATOM 852 N N . ILE A 1 107 ? -9.211 4.399 -8.394 1.00 96.19 107 ILE A N 1
ATOM 853 C CA . ILE A 1 107 ? -10.607 4.350 -8.856 1.00 96.19 107 ILE A CA 1
ATOM 854 C C . ILE A 1 107 ? -11.510 3.700 -7.802 1.00 96.19 107 ILE A C 1
ATOM 856 O O . ILE A 1 107 ? -12.531 4.276 -7.437 1.00 96.19 107 ILE A O 1
ATOM 860 N N . PHE A 1 108 ? -11.139 2.525 -7.287 1.00 95.44 108 PHE A N 1
ATOM 861 C CA . PHE A 1 108 ? -11.940 1.828 -6.276 1.00 95.44 108 PHE A CA 1
ATOM 862 C C . PHE A 1 108 ? -12.035 2.624 -4.975 1.00 95.44 108 PHE A C 1
ATOM 864 O O . PHE A 1 108 ? -13.106 2.684 -4.378 1.00 95.44 108 PHE A O 1
ATOM 871 N N . TYR A 1 109 ? -10.946 3.276 -4.565 1.00 93.50 109 TYR A N 1
ATOM 872 C CA . TYR A 1 109 ? -10.955 4.174 -3.418 1.00 93.50 109 TYR A CA 1
ATOM 873 C C . TYR A 1 109 ? -11.938 5.334 -3.621 1.00 93.50 109 TYR A C 1
ATOM 875 O O . TYR A 1 109 ? -12.769 5.582 -2.755 1.00 93.50 109 TYR A O 1
ATOM 883 N N . ALA A 1 110 ? -11.899 6.000 -4.780 1.00 91.75 110 ALA A N 1
ATOM 884 C CA . ALA A 1 110 ? -12.815 7.098 -5.085 1.00 91.75 110 ALA A CA 1
ATOM 885 C C . ALA A 1 110 ? -14.282 6.640 -5.108 1.00 91.75 110 ALA A C 1
ATOM 887 O O . ALA A 1 110 ? -15.150 7.341 -4.597 1.00 91.75 110 ALA A O 1
ATOM 888 N N . ILE A 1 111 ? -14.564 5.454 -5.658 1.00 91.88 111 ILE A N 1
ATOM 889 C CA . ILE A 1 111 ? -15.912 4.870 -5.644 1.00 91.88 111 ILE A CA 1
ATOM 890 C C . ILE A 1 111 ? -16.380 4.619 -4.207 1.00 91.88 111 ILE A C 1
ATOM 892 O O . ILE A 1 111 ? -17.506 4.977 -3.869 1.00 91.88 111 ILE A O 1
ATOM 896 N N . LEU A 1 112 ? -15.534 4.025 -3.362 1.00 88.06 112 LEU A N 1
ATOM 897 C CA . LEU A 1 112 ? -15.876 3.767 -1.963 1.00 88.06 112 LEU A CA 1
ATOM 898 C C . LEU A 1 112 ? -16.126 5.062 -1.194 1.00 88.06 112 LEU A C 1
ATOM 900 O O . LEU A 1 112 ? -17.130 5.156 -0.500 1.00 88.06 112 LEU A O 1
ATOM 904 N N . GLU A 1 113 ? -15.283 6.073 -1.383 1.00 85.06 113 GLU A N 1
ATOM 905 C CA . GLU A 1 113 ? -15.468 7.391 -0.773 1.00 85.06 113 GLU A CA 1
ATOM 906 C C . GLU A 1 113 ? -16.791 8.044 -1.219 1.00 85.06 113 GLU A C 1
ATOM 908 O O . GLU A 1 113 ? -17.520 8.595 -0.399 1.00 85.06 113 GLU A O 1
ATOM 913 N N . LEU A 1 114 ? -17.160 7.938 -2.502 1.00 84.94 114 LEU A N 1
ATOM 914 C CA . LEU A 1 114 ? -18.444 8.448 -3.005 1.00 84.94 114 LEU A CA 1
ATOM 915 C C . LEU A 1 114 ? -19.649 7.721 -2.391 1.00 84.94 114 LEU A C 1
ATOM 917 O O . LEU A 1 114 ? -20.672 8.348 -2.110 1.00 84.94 114 LEU A O 1
ATOM 921 N N . ILE A 1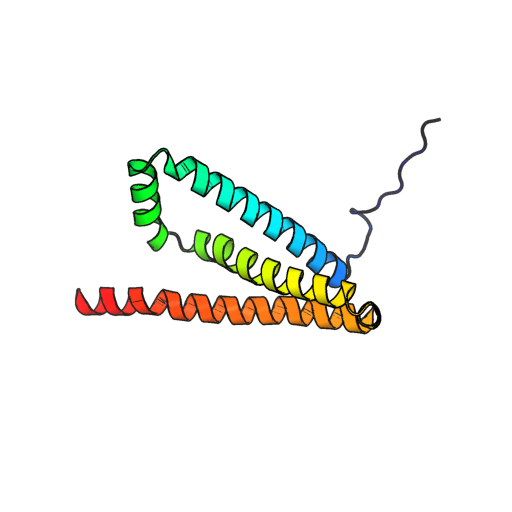 115 ? -19.548 6.404 -2.202 1.00 84.31 115 ILE A N 1
ATOM 922 C CA . ILE A 1 115 ? -20.597 5.605 -1.555 1.00 84.31 115 ILE A CA 1
ATOM 923 C C . ILE A 1 115 ? -20.714 5.988 -0.078 1.00 84.31 115 ILE A C 1
ATOM 925 O O . ILE A 1 115 ? -21.826 6.165 0.411 1.00 84.31 115 ILE A O 1
ATOM 929 N N . ASP A 1 116 ? -19.584 6.151 0.602 1.00 77.94 116 ASP A N 1
ATOM 930 C CA . ASP A 1 116 ? -19.492 6.456 2.030 1.00 77.94 116 ASP A CA 1
ATOM 931 C C . ASP A 1 116 ? -19.978 7.878 2.376 1.00 77.94 116 ASP A C 1
ATOM 933 O O . ASP A 1 116 ? -20.586 8.103 3.420 1.00 77.94 116 ASP A O 1
ATOM 937 N N . GLN A 1 117 ? -19.827 8.848 1.468 1.00 72.19 117 GLN A N 1
ATOM 938 C CA . GLN A 1 117 ? -20.391 10.197 1.645 1.00 72.19 117 GLN A CA 1
ATOM 939 C C . GLN A 1 117 ? -21.924 10.240 1.546 1.00 72.19 117 GLN A C 1
ATOM 941 O O . GLN A 1 117 ? -22.568 11.123 2.124 1.00 72.19 117 GLN A O 1
ATOM 946 N N . LYS A 1 118 ? -22.522 9.297 0.813 1.00 61.25 118 LYS A N 1
ATOM 947 C CA . LYS A 1 118 ? -23.960 9.253 0.536 1.00 61.25 118 LYS A CA 1
ATOM 948 C C . LYS A 1 118 ? -24.820 9.192 1.817 1.00 61.25 118 LYS A C 1
ATOM 950 O O . LYS A 1 118 ? -25.695 10.048 1.944 1.00 61.25 118 LYS A O 1
ATOM 955 N N . PRO A 1 119 ? -24.599 8.275 2.780 1.00 60.38 119 PRO A N 1
ATOM 956 C CA . PRO A 1 119 ? -25.392 8.214 4.013 1.00 60.38 119 PRO A CA 1
ATOM 957 C C . PRO A 1 119 ? -25.273 9.475 4.886 1.00 60.38 119 PRO A C 1
ATOM 959 O O . PRO A 1 119 ? -26.288 9.935 5.406 1.00 60.38 119 PRO A O 1
ATOM 962 N N . TYR A 1 120 ? -24.092 10.103 4.970 1.00 58.69 120 TYR A N 1
ATOM 963 C CA . TYR A 1 120 ? -23.903 11.345 5.738 1.00 58.69 120 TYR A CA 1
ATOM 964 C C . TYR A 1 120 ? -24.704 12.524 5.158 1.00 58.69 120 TYR A C 1
ATOM 966 O O . TYR A 1 120 ? -25.318 13.296 5.897 1.00 58.69 120 TYR A O 1
ATOM 974 N N . TYR A 1 121 ? -24.736 12.654 3.826 1.00 55.66 121 TYR A N 1
ATOM 975 C CA . TYR A 1 121 ? -25.473 13.730 3.156 1.00 55.66 121 TYR A CA 1
ATOM 976 C C . TYR A 1 121 ? -26.994 13.623 3.359 1.00 55.66 121 TYR A C 1
ATOM 978 O O . TYR A 1 121 ? -27.657 14.640 3.553 1.00 55.66 121 TYR A O 1
ATOM 986 N N . PHE A 1 122 ? -27.558 12.410 3.339 1.00 57.62 122 PHE A N 1
ATOM 987 C CA . PHE A 1 122 ? -29.003 12.217 3.522 1.00 57.62 122 PHE A CA 1
ATOM 988 C C . PHE A 1 122 ? -29.458 12.385 4.973 1.00 57.62 122 PHE A C 1
ATOM 990 O O . PHE A 1 122 ? -30.560 12.879 5.189 1.00 57.62 122 PHE A O 1
ATOM 997 N N . GLN A 1 123 ? -28.627 12.024 5.952 1.00 59.03 123 GLN A N 1
ATOM 998 C CA . GLN A 1 123 ? -28.978 12.186 7.362 1.00 59.03 123 GLN A CA 1
ATOM 999 C C . GLN A 1 123 ? -29.012 13.667 7.762 1.00 59.03 123 GLN A C 1
ATOM 1001 O O . GLN A 1 123 ? -30.035 14.147 8.231 1.00 59.03 123 GLN A O 1
ATOM 1006 N N . ASN A 1 124 ? -27.969 14.430 7.419 1.00 57.62 124 ASN A N 1
ATOM 1007 C CA . ASN A 1 124 ? -27.914 15.865 7.718 1.00 57.62 124 ASN A CA 1
ATOM 1008 C C . ASN A 1 124 ? -29.024 16.674 7.010 1.00 57.62 124 ASN A C 1
ATOM 1010 O O . ASN A 1 124 ? -29.505 17.663 7.543 1.00 57.62 124 ASN A O 1
ATOM 1014 N N . LYS A 1 125 ? -29.470 16.251 5.818 1.00 57.28 125 LYS A N 1
ATOM 1015 C CA . LYS A 1 125 ? -30.559 16.925 5.088 1.00 57.28 125 LYS A CA 1
ATOM 1016 C C . LYS A 1 125 ? -31.947 16.700 5.707 1.00 57.28 125 LYS A C 1
ATOM 1018 O O . LYS A 1 125 ? -32.833 17.515 5.484 1.00 57.28 125 LYS A O 1
ATOM 1023 N N . ASN A 1 126 ? -32.152 15.597 6.424 1.00 54.75 126 ASN A N 1
ATOM 1024 C CA . ASN A 1 126 ? -33.433 15.290 7.069 1.00 54.75 126 ASN A CA 1
ATOM 1025 C C . 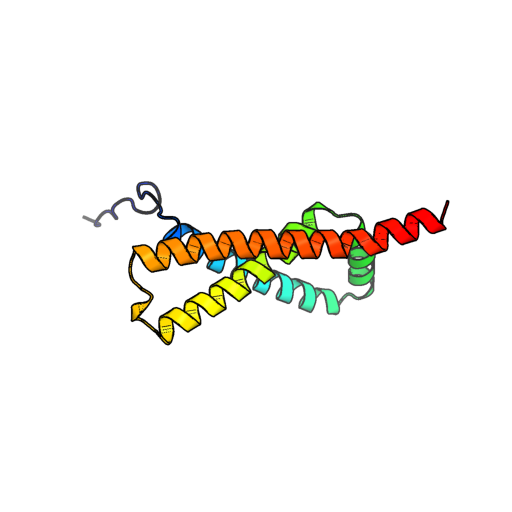ASN A 1 126 ? -33.528 15.860 8.497 1.00 54.75 126 ASN A C 1
ATOM 1027 O O . ASN A 1 126 ? -34.620 15.892 9.057 1.00 54.75 126 ASN A O 1
ATOM 1031 N N . ASP A 1 127 ? -32.399 16.306 9.056 1.00 55.34 127 ASP A N 1
ATOM 1032 C CA . ASP A 1 127 ? -32.289 16.911 10.389 1.00 55.34 127 ASP A CA 1
ATOM 1033 C C . ASP A 1 127 ? -32.339 18.464 10.351 1.00 55.34 127 ASP A C 1
ATOM 1035 O O . ASP A 1 127 ? -32.196 19.112 11.391 1.00 55.34 127 ASP A O 1
ATOM 1039 N N . THR A 1 128 ? -32.554 19.063 9.168 1.00 50.69 128 THR A N 1
ATOM 1040 C CA . THR A 1 128 ? -32.780 20.508 8.925 1.00 50.69 128 THR A CA 1
ATOM 1041 C C . THR A 1 128 ? -34.167 20.767 8.363 1.00 50.69 128 THR A C 1
ATOM 1043 O O . THR A 1 128 ? -34.809 21.743 8.808 1.00 50.69 128 THR A O 1
#

Secondary structure (DSSP, 8-state):
-PPPPPP-TTT----HHHHHHHHHHHHHHHHHHHHHHHHHHTT-HHHHHHHHHHHTT-TTHHHHHHHHHHHHHHHHHHHHHHHH-GGG-SHHHHHHHHHHHHHHHHHHHHHHHHHHHHHHHHHHHH--

Foldseek 3Di:
DDDDDDDDPVPDDDALLNVLVVLLVVLVVLVVVVVVVVVVCVVVVVVVVVVVVCVLVCPPVLCSPLLSVLLNVLSVVVVVCCVVPVVCPDPVSSSVSSVVSVVRSVVVSVVVVVVSVVVVVVVVVVVD

Radius of gyration: 20.02 Å; chains: 1; bounding box: 73×40×46 Å

Sequence (128 aa):
MKPHISPHVSIYKFPVTAISSITNRITGVVLSGGFIIIGISSFFPKQQETILQKYESLRIIKPILFFPIIFHTFGGIRHFLWDFKPQLLSNSKVTKSSYILFGTTGIFYAILELIDQKPYYFQNKNDT

pLDDT: mean 89.2, std 12.33, range [50.69, 98.44]